Protein AF-X0Z522-F1 (afdb_monomer)

Organism: NCBI:txid412755

Structure (mmCIF, N/CA/C/O backbone):
data_AF-X0Z522-F1
#
_entry.id   AF-X0Z522-F1
#
loop_
_atom_site.group_PDB
_atom_site.id
_atom_site.type_symbol
_atom_site.label_atom_id
_atom_site.label_alt_id
_atom_site.label_comp_id
_atom_site.label_asym_id
_atom_site.label_entity_id
_atom_site.label_seq_id
_atom_site.pdbx_PDB_ins_code
_atom_site.Cartn_x
_atom_site.Cartn_y
_atom_site.Cartn_z
_atom_site.occupancy
_atom_site.B_iso_or_equiv
_atom_site.auth_seq_id
_atom_site.auth_comp_id
_atom_site.auth_asym_id
_atom_site.auth_atom_id
_atom_site.pdbx_PDB_model_num
ATOM 1 N N . GLU A 1 1 ? 13.205 10.326 -5.161 1.00 53.12 1 GLU A N 1
ATOM 2 C CA . GLU A 1 1 ? 13.617 10.092 -6.562 1.00 53.12 1 GLU A CA 1
ATOM 3 C C . GLU A 1 1 ? 13.454 8.613 -6.887 1.00 53.12 1 GLU A C 1
ATOM 5 O O . GLU A 1 1 ? 13.769 7.799 -6.017 1.00 53.12 1 GLU A O 1
ATOM 10 N N . PRO A 1 2 ? 12.927 8.244 -8.064 1.00 61.12 2 PRO A N 1
ATOM 11 C CA . PRO A 1 2 ? 12.803 6.842 -8.438 1.00 61.12 2 PRO A CA 1
ATOM 12 C C . PRO A 1 2 ? 14.175 6.231 -8.710 1.00 61.12 2 PRO A C 1
ATOM 14 O O . PRO A 1 2 ? 14.969 6.769 -9.477 1.00 61.12 2 PRO A O 1
ATOM 17 N N . LYS A 1 3 ? 14.460 5.106 -8.054 1.00 68.19 3 LYS A N 1
ATOM 18 C CA . LYS A 1 3 ? 15.725 4.379 -8.202 1.00 68.19 3 LYS A CA 1
ATOM 19 C C . LYS A 1 3 ? 15.548 3.244 -9.199 1.00 68.19 3 LYS A C 1
ATOM 21 O O . LYS A 1 3 ? 14.567 2.509 -9.116 1.00 68.19 3 LYS A O 1
ATOM 26 N N . ILE A 1 4 ? 16.499 3.086 -10.117 1.00 73.62 4 ILE A N 1
ATOM 27 C CA . ILE A 1 4 ? 16.583 1.884 -10.952 1.00 73.62 4 ILE A CA 1
ATOM 28 C C . ILE A 1 4 ? 17.048 0.747 -10.040 1.00 73.62 4 ILE A C 1
ATOM 30 O O . ILE A 1 4 ? 18.109 0.841 -9.428 1.00 73.62 4 ILE A O 1
ATOM 34 N N . LEU A 1 5 ? 16.225 -0.289 -9.912 1.00 79.50 5 LEU A N 1
ATOM 35 C CA . LEU A 1 5 ? 16.494 -1.448 -9.064 1.00 79.50 5 LEU A CA 1
ATOM 36 C C . LEU A 1 5 ? 17.386 -2.456 -9.788 1.00 79.50 5 LEU A C 1
ATOM 38 O O . LEU A 1 5 ? 18.328 -2.980 -9.201 1.00 79.50 5 LEU A O 1
ATOM 42 N N . ARG A 1 6 ? 17.085 -2.727 -11.061 1.00 79.62 6 ARG A N 1
ATOM 43 C CA . ARG A 1 6 ? 17.814 -3.680 -11.908 1.00 79.62 6 ARG A CA 1
ATOM 44 C C . ARG A 1 6 ? 17.445 -3.503 -13.379 1.00 79.62 6 ARG A C 1
ATOM 46 O O . ARG A 1 6 ? 16.532 -2.748 -13.697 1.00 79.62 6 ARG A O 1
ATOM 53 N N . TYR A 1 7 ? 18.142 -4.219 -14.253 1.00 79.19 7 TYR A N 1
ATOM 54 C CA . TYR A 1 7 ? 17.772 -4.376 -15.657 1.00 79.19 7 TYR A CA 1
ATOM 55 C C . TYR A 1 7 ? 17.340 -5.822 -15.877 1.00 79.19 7 TYR A C 1
ATOM 57 O O . TYR A 1 7 ? 18.101 -6.730 -15.546 1.00 79.19 7 TYR A O 1
ATOM 65 N N . ASP A 1 8 ? 16.142 -6.021 -16.411 1.00 80.31 8 ASP A N 1
ATOM 66 C CA . ASP A 1 8 ? 15.636 -7.334 -16.811 1.00 80.31 8 ASP A CA 1
ATOM 67 C C . ASP A 1 8 ? 15.780 -7.487 -18.331 1.00 80.31 8 ASP A C 1
ATOM 69 O O . ASP A 1 8 ? 15.624 -6.522 -19.082 1.00 80.31 8 ASP A O 1
ATOM 73 N N . GLU A 1 9 ? 16.129 -8.687 -18.789 1.00 82.00 9 GLU A N 1
ATOM 74 C CA . GLU A 1 9 ? 16.202 -9.003 -20.215 1.00 82.00 9 GLU A CA 1
ATOM 75 C C . GLU A 1 9 ? 14.874 -9.617 -20.656 1.00 82.00 9 GLU A C 1
ATOM 77 O O . GLU A 1 9 ? 14.507 -10.709 -20.226 1.00 82.00 9 GLU A O 1
ATOM 82 N N . ILE A 1 10 ? 14.137 -8.889 -21.492 1.00 77.56 10 ILE A N 1
ATOM 83 C CA . ILE A 1 10 ? 12.859 -9.324 -22.057 1.00 77.56 10 ILE A CA 1
ATOM 84 C C . ILE A 1 10 ? 13.008 -9.232 -23.572 1.00 77.56 10 ILE A C 1
ATOM 86 O O . ILE A 1 10 ? 13.354 -8.173 -24.094 1.00 77.56 10 ILE A O 1
ATOM 90 N N . ASP A 1 11 ? 12.795 -10.345 -24.276 1.00 75.94 11 ASP A N 1
ATOM 91 C CA . ASP A 1 11 ? 12.905 -10.407 -25.743 1.00 75.94 11 ASP A CA 1
ATOM 92 C C . ASP A 1 11 ? 14.300 -9.995 -26.282 1.00 75.94 11 ASP A C 1
ATOM 94 O O . ASP A 1 11 ? 14.442 -9.351 -27.320 1.00 75.94 11 ASP A O 1
ATOM 98 N N . GLY A 1 12 ? 15.367 -10.302 -25.530 1.00 79.31 12 GLY A N 1
ATOM 99 C CA . GLY A 1 12 ? 16.745 -9.913 -25.871 1.00 79.31 12 GLY A CA 1
ATOM 100 C C . GLY A 1 12 ? 17.055 -8.419 -25.687 1.00 79.31 12 GLY A C 1
ATOM 101 O O . GLY A 1 12 ? 18.152 -7.969 -26.024 1.00 79.31 12 GLY A O 1
ATOM 102 N N . LYS A 1 13 ? 16.120 -7.632 -25.135 1.00 75.12 13 LYS A N 1
ATOM 103 C CA . LYS A 1 13 ? 16.320 -6.220 -24.781 1.00 75.12 13 LYS A CA 1
ATOM 104 C C . LYS A 1 13 ? 16.427 -6.030 -23.272 1.00 75.12 13 LYS A C 1
ATOM 106 O O . LYS A 1 13 ? 15.636 -6.567 -22.503 1.00 75.12 13 LYS A O 1
ATOM 111 N N . LYS A 1 14 ? 17.378 -5.189 -22.851 1.00 77.75 14 LYS A N 1
ATOM 112 C CA . LYS A 1 14 ? 17.558 -4.789 -21.447 1.00 77.75 14 LYS A CA 1
ATOM 113 C C . LYS A 1 14 ? 16.582 -3.673 -21.087 1.00 77.75 14 LYS A C 1
ATOM 115 O O . LYS A 1 14 ? 16.736 -2.547 -21.558 1.00 77.75 14 LYS A O 1
ATOM 120 N N . ILE A 1 15 ? 15.612 -3.976 -20.232 1.00 79.00 15 ILE A N 1
ATOM 121 C CA . ILE A 1 15 ? 14.598 -3.037 -19.750 1.00 79.00 15 ILE A CA 1
ATOM 122 C C . ILE A 1 15 ? 14.910 -2.640 -18.296 1.00 79.00 15 ILE A C 1
ATOM 124 O O . ILE A 1 15 ? 15.077 -3.518 -17.448 1.00 79.00 15 ILE A O 1
ATOM 128 N N . PRO A 1 16 ? 15.011 -1.335 -17.976 1.00 76.25 16 PRO A N 1
ATOM 129 C CA . PRO A 1 16 ? 15.210 -0.871 -16.605 1.00 76.25 16 PRO A CA 1
ATOM 130 C C . PRO A 1 16 ? 13.948 -1.064 -15.753 1.00 76.25 16 PRO A C 1
ATOM 132 O O . PRO A 1 16 ? 12.858 -0.626 -16.117 1.00 76.25 16 PRO A O 1
ATOM 135 N N . VAL A 1 17 ? 14.116 -1.663 -14.576 1.00 76.62 17 VAL A N 1
ATOM 136 C CA . VAL A 1 17 ? 13.081 -1.801 -13.547 1.00 76.62 17 VAL A CA 1
ATOM 137 C C . VAL A 1 17 ? 13.229 -0.668 -12.544 1.00 76.62 17 VAL A C 1
ATOM 139 O O . VAL A 1 17 ? 14.256 -0.547 -11.874 1.00 76.62 17 VAL A O 1
ATOM 142 N N . TYR A 1 18 ? 12.192 0.153 -12.417 1.00 79.06 18 TYR A N 1
ATOM 143 C CA . TYR A 1 18 ? 12.173 1.289 -11.501 1.00 79.06 18 TYR A CA 1
ATOM 144 C C . TYR A 1 18 ? 11.451 0.951 -10.197 1.00 79.06 18 TYR A C 1
ATOM 146 O O . TYR A 1 18 ? 10.430 0.267 -10.189 1.00 79.06 18 TYR A O 1
ATOM 154 N N . SER A 1 19 ? 11.950 1.497 -9.090 1.00 78.00 19 SER A N 1
ATOM 155 C CA . SER A 1 19 ? 11.222 1.556 -7.826 1.00 78.00 19 SER A CA 1
ATOM 156 C C . SER A 1 19 ? 10.126 2.614 -7.926 1.00 78.00 19 SER A C 1
ATOM 158 O O . SER A 1 19 ? 10.425 3.802 -8.081 1.00 78.00 19 SER A O 1
ATOM 160 N N . ALA A 1 20 ? 8.868 2.197 -7.800 1.00 76.94 20 ALA A N 1
ATOM 161 C CA . ALA A 1 20 ? 7.744 3.107 -7.604 1.00 76.94 20 ALA A CA 1
ATOM 162 C C . ALA A 1 20 ? 7.649 3.525 -6.129 1.00 76.94 20 ALA A C 1
ATOM 164 O O . ALA A 1 20 ? 8.026 2.759 -5.237 1.00 76.94 20 ALA A O 1
ATOM 165 N N . LYS A 1 21 ? 7.147 4.738 -5.869 1.00 79.75 21 LYS A N 1
ATOM 166 C CA . LYS A 1 21 ? 6.726 5.123 -4.517 1.00 79.75 21 LYS A CA 1
ATOM 167 C C . LYS A 1 21 ? 5.308 4.595 -4.329 1.00 79.75 21 LYS A C 1
ATOM 169 O O . LYS A 1 21 ? 4.435 4.904 -5.140 1.00 79.75 21 LYS A O 1
ATOM 174 N N . VAL A 1 22 ? 5.104 3.799 -3.287 1.00 81.00 22 VAL A N 1
ATOM 175 C CA . VAL A 1 22 ? 3.793 3.266 -2.918 1.00 81.00 22 VAL A CA 1
ATOM 176 C C . VAL A 1 22 ? 3.433 3.820 -1.551 1.00 81.00 22 VAL A C 1
ATOM 178 O O . VAL A 1 22 ? 4.216 3.698 -0.612 1.00 81.00 22 VAL A O 1
ATOM 181 N N . GLU A 1 23 ? 2.266 4.438 -1.454 1.00 81.38 23 GLU A N 1
ATOM 182 C CA . GLU A 1 23 ? 1.665 4.868 -0.195 1.00 81.38 23 GLU A CA 1
ATOM 183 C C . GLU A 1 23 ? 0.396 4.044 -0.001 1.00 81.38 23 GLU A C 1
ATOM 185 O O . GLU A 1 23 ? -0.462 4.007 -0.879 1.00 81.38 23 GLU A O 1
ATOM 190 N N . THR A 1 24 ? 0.323 3.307 1.107 1.00 82.25 24 THR A N 1
ATOM 191 C CA . THR A 1 24 ? -0.859 2.514 1.461 1.00 82.25 24 THR A CA 1
ATOM 192 C C . THR A 1 24 ? -1.551 3.214 2.609 1.00 82.25 24 THR A C 1
ATOM 194 O O . THR A 1 24 ? -0.939 3.415 3.6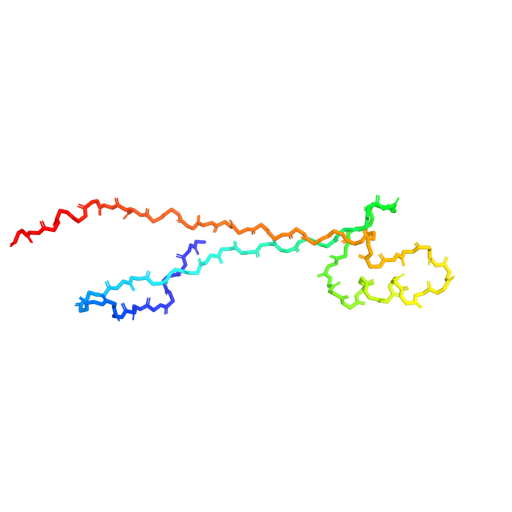55 1.00 82.25 24 THR A O 1
ATOM 197 N N . THR A 1 25 ? -2.806 3.581 2.407 1.00 83.38 25 THR A N 1
ATOM 198 C CA . THR A 1 25 ? -3.668 4.146 3.439 1.00 83.38 25 THR A CA 1
ATOM 199 C C . THR A 1 25 ? -4.772 3.150 3.733 1.00 83.38 25 THR A C 1
ATOM 201 O O . THR A 1 25 ? -5.415 2.613 2.829 1.00 83.38 25 THR A O 1
ATOM 204 N N . VAL A 1 26 ? -4.963 2.860 5.014 1.00 85.31 26 VAL A N 1
ATOM 205 C CA . VAL A 1 26 ? -6.048 2.007 5.490 1.00 85.31 26 VAL A CA 1
ATOM 206 C C . VAL A 1 26 ? -6.970 2.897 6.302 1.00 85.31 26 VAL A C 1
ATOM 208 O O . VAL A 1 26 ? -6.515 3.536 7.241 1.00 85.31 26 VAL A O 1
ATOM 211 N N . THR A 1 27 ? -8.247 2.972 5.950 1.00 85.62 27 THR A N 1
ATOM 212 C CA . THR A 1 27 ? -9.195 3.889 6.593 1.00 85.62 27 THR A CA 1
ATOM 213 C C . THR A 1 27 ? -10.505 3.179 6.901 1.00 85.62 27 THR A C 1
ATOM 215 O O . THR A 1 27 ? -11.045 2.458 6.062 1.00 85.62 27 THR A O 1
ATOM 218 N N . ASN A 1 28 ? -11.039 3.409 8.096 1.00 84.38 28 ASN A N 1
ATOM 219 C CA . ASN A 1 28 ? -12.380 3.006 8.490 1.00 84.38 28 ASN A CA 1
ATOM 220 C C . 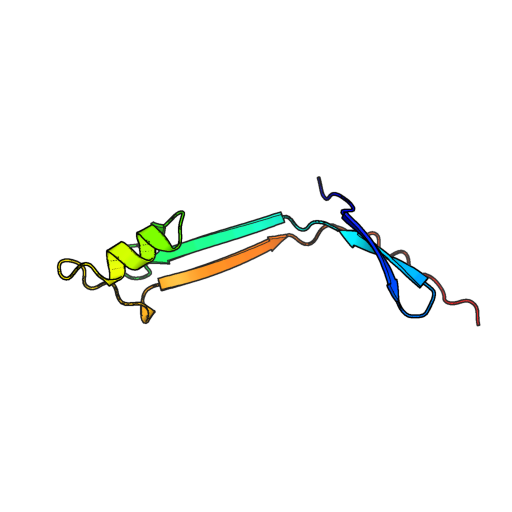ASN A 1 28 ? -13.408 3.988 7.923 1.00 84.38 28 ASN A C 1
ATOM 222 O O . ASN A 1 28 ? -13.376 5.178 8.239 1.00 84.38 28 ASN A O 1
ATOM 226 N N . ILE A 1 29 ? -14.348 3.512 7.112 1.00 82.81 29 ILE A N 1
ATOM 227 C CA . ILE A 1 29 ? -15.358 4.380 6.490 1.00 82.81 29 ILE A CA 1
ATOM 228 C C . ILE A 1 29 ? -16.447 4.847 7.465 1.00 82.81 29 ILE A C 1
ATOM 230 O O . ILE A 1 29 ? -17.077 5.872 7.211 1.00 82.81 29 ILE A O 1
ATOM 234 N N . LYS A 1 30 ? -16.684 4.116 8.564 1.00 81.94 30 LYS A N 1
ATOM 23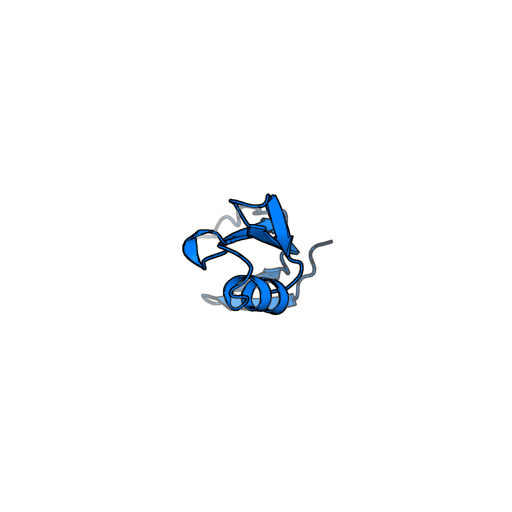5 C CA . LYS A 1 30 ? -17.696 4.465 9.573 1.00 81.94 30 LYS A CA 1
ATOM 236 C C . LYS A 1 3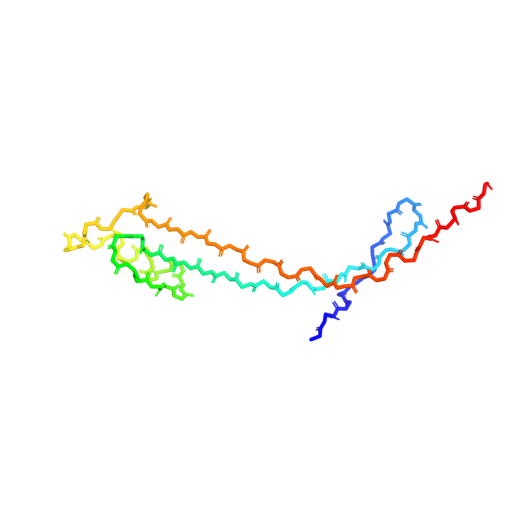0 ? -17.174 5.504 10.553 1.00 81.94 30 LYS A C 1
ATOM 238 O O . LYS A 1 30 ? -17.858 6.484 10.834 1.00 81.94 30 LYS A O 1
ATOM 243 N N . THR A 1 31 ? -15.977 5.273 11.088 1.00 80.00 31 THR A N 1
ATOM 244 C CA . THR A 1 31 ? -15.388 6.129 12.129 1.00 80.00 31 THR A CA 1
ATOM 245 C C . THR A 1 31 ? -14.502 7.230 11.549 1.00 80.00 31 THR A C 1
ATOM 247 O O . THR A 1 31 ? -14.240 8.221 12.225 1.00 80.00 31 THR A O 1
ATOM 250 N N . GLY A 1 32 ? -14.057 7.086 10.296 1.00 80.00 32 GLY A N 1
ATOM 251 C CA . GLY A 1 32 ? -13.086 7.982 9.667 1.00 80.00 32 GLY A CA 1
ATOM 252 C C . GLY A 1 32 ? -11.653 7.775 10.163 1.00 80.00 32 GLY A C 1
ATOM 253 O O . GLY A 1 32 ? -10.791 8.602 9.877 1.00 80.00 32 GLY A O 1
ATOM 254 N N . GLN A 1 33 ? -11.388 6.709 10.922 1.00 81.12 33 GLN A N 1
ATOM 255 C CA . GLN A 1 33 ? -10.074 6.436 11.493 1.00 81.12 33 GLN A CA 1
ATOM 256 C C . GLN A 1 33 ? -9.108 5.905 10.432 1.00 81.12 33 GLN A C 1
ATOM 258 O O . GLN A 1 33 ? -9.392 4.909 9.770 1.00 81.12 33 GLN A O 1
ATOM 263 N N . GLU A 1 34 ? -7.955 6.551 10.282 1.00 85.62 34 GLU A N 1
ATOM 264 C CA . GLU A 1 34 ? -6.849 6.040 9.471 1.00 85.62 34 GLU A CA 1
ATOM 265 C C . GLU A 1 34 ? -5.942 5.142 10.320 1.00 85.62 34 GLU A C 1
ATOM 267 O O . GLU A 1 34 ? -5.517 5.521 11.410 1.00 85.62 34 GLU A O 1
ATOM 272 N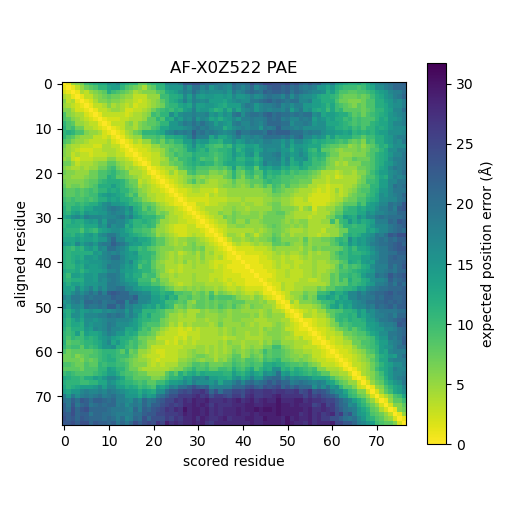 N . TYR A 1 35 ? -5.633 3.953 9.810 1.00 82.81 35 TYR A N 1
ATOM 273 C CA . TYR A 1 35 ? -4.718 2.997 10.417 1.00 82.81 35 TYR A CA 1
ATOM 274 C C . TYR A 1 35 ? -3.396 2.999 9.659 1.00 82.81 35 TYR A C 1
ATOM 276 O O . TYR A 1 35 ? -3.358 2.974 8.425 1.00 82.81 35 TYR A O 1
ATOM 284 N N . SER A 1 36 ? -2.299 2.981 10.413 1.00 79.00 36 SER A N 1
ATOM 285 C CA . SER A 1 36 ? -0.948 2.987 9.842 1.00 79.00 36 SER A CA 1
ATOM 286 C C . SER A 1 36 ? -0.460 1.580 9.487 1.00 79.00 36 SER A C 1
ATOM 288 O O . SER A 1 36 ? 0.500 1.426 8.733 1.00 79.00 36 SER A O 1
ATOM 290 N N . SER A 1 37 ? -1.111 0.547 10.029 1.00 78.62 37 SER A N 1
ATOM 291 C CA . SER A 1 37 ? -0.757 -0.856 9.827 1.00 78.62 37 SER A CA 1
ATOM 292 C C . SER A 1 37 ? -1.997 -1.740 9.720 1.00 78.62 37 SER A C 1
ATOM 294 O O . SER A 1 37 ? -3.071 -1.430 10.238 1.00 78.62 37 SER A O 1
ATOM 296 N N . HIS A 1 38 ? -1.821 -2.889 9.070 1.00 76.44 38 HIS A N 1
ATOM 297 C CA . HIS A 1 38 ? -2.838 -3.931 9.008 1.00 76.44 38 HIS A CA 1
ATOM 298 C C . HIS A 1 38 ? -3.189 -4.473 10.403 1.00 76.44 38 HIS A C 1
ATOM 300 O O . HIS A 1 38 ? -4.346 -4.788 10.649 1.00 76.44 38 HIS A O 1
ATOM 306 N N . GLU A 1 39 ? -2.221 -4.530 11.323 1.00 83.12 39 GLU A N 1
ATOM 307 C CA . GLU A 1 39 ? -2.432 -5.049 12.683 1.00 83.12 39 GLU A CA 1
ATOM 308 C C . GLU A 1 39 ? -3.386 -4.175 13.507 1.00 83.12 39 GLU A C 1
ATOM 310 O O . GLU A 1 39 ? -4.277 -4.705 14.161 1.00 83.12 39 GLU A O 1
ATOM 315 N N . GLU A 1 40 ? -3.249 -2.845 13.442 1.00 81.12 40 GLU A N 1
ATOM 316 C CA . GLU A 1 40 ? -4.157 -1.924 14.146 1.00 81.12 40 GLU A CA 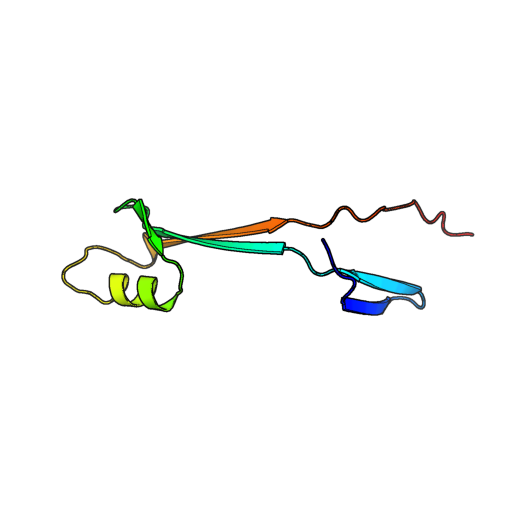1
ATOM 317 C C . GLU A 1 40 ? -5.581 -2.018 13.600 1.00 81.12 40 GLU A C 1
ATOM 319 O O . GLU A 1 40 ? -6.548 -2.028 14.354 1.00 81.12 40 GLU A O 1
ATOM 324 N N . CYS A 1 41 ? -5.700 -2.130 12.277 1.00 81.31 41 CYS A N 1
ATOM 325 C CA . CYS A 1 41 ? -6.979 -2.314 11.614 1.00 81.31 41 CYS A CA 1
ATOM 326 C C . CYS A 1 41 ? -7.651 -3.627 12.039 1.00 81.31 41 CYS A C 1
ATOM 328 O O . CYS A 1 41 ? -8.855 -3.652 12.267 1.00 81.31 41 CYS A O 1
ATOM 330 N N . GLN A 1 42 ? -6.878 -4.708 12.142 1.00 84.00 42 GLN A N 1
ATOM 331 C CA . GLN A 1 42 ? -7.386 -6.015 12.543 1.00 84.00 42 GLN A CA 1
ATOM 332 C C . GLN A 1 42 ? -7.808 -6.013 14.017 1.00 84.00 42 GLN A C 1
ATOM 334 O O . GLN A 1 42 ? -8.899 -6.465 14.336 1.00 84.00 42 GLN A O 1
ATOM 339 N N . ALA A 1 43 ? -7.004 -5.409 14.897 1.00 85.50 43 ALA A N 1
ATOM 340 C CA . ALA A 1 43 ? -7.351 -5.245 16.307 1.00 85.50 43 ALA A CA 1
ATOM 341 C C . ALA A 1 43 ? -8.652 -4.447 16.510 1.00 85.50 43 ALA A C 1
ATOM 343 O O . ALA A 1 43 ? -9.399 -4.741 17.439 1.00 85.50 43 ALA A O 1
ATOM 344 N N . ASP A 1 44 ? -8.940 -3.471 15.643 1.00 82.31 44 ASP A N 1
ATOM 345 C CA . ASP A 1 44 ? -10.192 -2.707 15.678 1.00 82.31 44 ASP A CA 1
ATOM 346 C C . ASP A 1 44 ? -11.399 -3.493 15.139 1.00 82.31 44 ASP A C 1
ATOM 348 O O . ASP A 1 44 ? -12.517 -3.257 15.583 1.00 82.31 44 ASP A O 1
ATOM 352 N N . ILE A 1 45 ? -11.193 -4.440 14.218 1.00 82.75 45 ILE A N 1
ATOM 353 C CA . ILE A 1 45 ? -12.244 -5.361 13.747 1.00 82.75 45 ILE A CA 1
ATOM 354 C C . ILE A 1 45 ? -12.550 -6.433 14.801 1.00 82.75 45 ILE A C 1
ATOM 356 O O . ILE A 1 45 ? -13.702 -6.795 15.019 1.00 82.75 45 ILE A O 1
ATOM 360 N N . ASP A 1 46 ? -11.509 -6.965 15.442 1.00 84.44 46 ASP A N 1
ATOM 361 C CA . ASP A 1 46 ? -11.626 -8.023 16.446 1.00 84.44 46 ASP A CA 1
ATOM 362 C C . ASP A 1 46 ? -12.103 -7.496 17.813 1.00 84.44 46 ASP A C 1
ATOM 364 O O . ASP A 1 46 ? -12.408 -8.287 18.711 1.00 84.44 46 ASP A O 1
ATOM 368 N N . ASN A 1 47 ? -12.181 -6.174 17.994 1.00 83.25 47 ASN A N 1
ATOM 369 C CA . ASN A 1 47 ? -12.672 -5.573 19.223 1.00 83.25 47 ASN A CA 1
ATOM 370 C C . ASN A 1 47 ? -14.217 -5.601 19.263 1.00 83.25 47 ASN A C 1
ATOM 372 O O . ASN A 1 47 ? 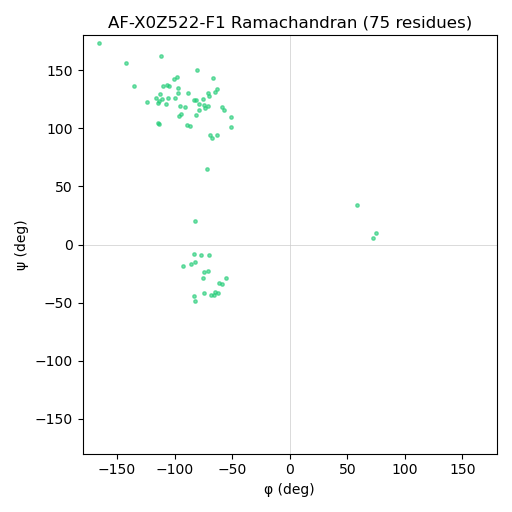-14.871 -4.929 18.473 1.00 83.25 47 ASN A O 1
ATOM 376 N N . PRO A 1 48 ? -14.842 -6.325 20.210 1.00 79.88 48 PRO A N 1
ATOM 377 C CA . PRO A 1 48 ? -16.300 -6.388 2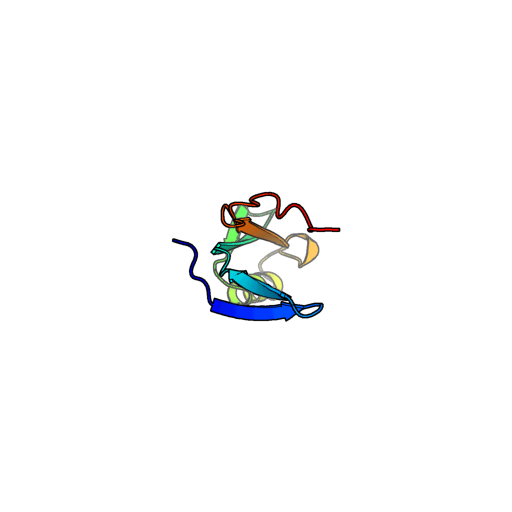0.321 1.00 79.88 48 PRO A CA 1
ATOM 378 C C . PRO A 1 48 ? -16.941 -5.077 20.807 1.00 79.88 48 PRO A C 1
ATOM 380 O O . PRO A 1 48 ? -18.167 -4.971 20.815 1.00 79.88 48 PRO A O 1
ATOM 383 N N . GLU A 1 49 ? -16.147 -4.099 21.257 1.00 81.81 49 GLU A N 1
ATOM 384 C CA . GLU A 1 49 ? -16.629 -2.762 21.624 1.00 81.81 49 GLU A CA 1
ATOM 385 C C . GLU A 1 49 ? -16.801 -1.837 20.407 1.00 81.81 49 GLU A C 1
ATOM 387 O O . GLU A 1 49 ? -17.468 -0.804 20.511 1.00 81.81 49 GLU A O 1
ATOM 392 N N . THR A 1 50 ? -16.233 -2.197 19.253 1.00 74.00 50 THR A N 1
ATOM 393 C CA . THR A 1 50 ? -16.324 -1.445 17.998 1.00 74.00 50 THR A CA 1
ATOM 394 C C . THR A 1 50 ? -17.198 -2.201 16.996 1.00 74.00 50 THR A C 1
ATOM 396 O O . THR A 1 50 ? -17.091 -3.406 16.812 1.00 74.00 50 THR A O 1
ATOM 399 N N . ASP A 1 51 ? -18.083 -1.488 16.297 1.00 80.38 51 ASP A N 1
ATOM 400 C CA . ASP A 1 51 ? -18.917 -2.054 15.216 1.00 80.38 51 ASP A CA 1
ATOM 401 C C . ASP A 1 51 ? -18.143 -2.123 13.878 1.00 80.38 51 ASP A C 1
ATOM 403 O O . ASP A 1 51 ? -18.725 -2.126 12.789 1.00 80.38 51 ASP A O 1
ATOM 407 N N . THR A 1 52 ? -16.809 -2.082 13.947 1.00 79.06 52 THR A N 1
ATOM 408 C CA . THR A 1 52 ? -15.926 -2.093 12.782 1.00 79.06 52 THR A CA 1
ATOM 409 C C . THR A 1 52 ? -15.895 -3.501 12.205 1.00 79.06 52 THR A C 1
ATOM 411 O O . THR A 1 52 ? -15.480 -4.447 12.863 1.00 79.06 52 THR A O 1
ATOM 414 N N . THR A 1 53 ? -16.297 -3.651 10.946 1.00 80.25 53 THR A N 1
ATOM 415 C CA . THR A 1 53 ? -16.184 -4.924 10.223 1.00 80.25 53 THR A CA 1
ATOM 416 C C . THR A 1 53 ? -15.163 -4.821 9.096 1.00 80.25 53 THR A C 1
ATOM 418 O O . THR A 1 53 ? -14.844 -3.725 8.641 1.00 80.25 53 THR A O 1
ATOM 421 N N . GLU A 1 54 ? -14.672 -5.950 8.573 1.00 79.62 54 GLU A N 1
ATOM 422 C CA . GLU A 1 54 ? -13.772 -5.938 7.405 1.00 79.62 54 GLU A CA 1
ATOM 423 C C . GLU A 1 54 ? -14.364 -5.208 6.188 1.00 79.62 54 GLU A C 1
ATOM 425 O O . GLU A 1 54 ? -13.618 -4.633 5.399 1.00 79.62 54 GLU A O 1
ATOM 430 N N . ALA A 1 55 ? -15.693 -5.191 6.042 1.00 81.81 55 ALA A N 1
ATOM 431 C CA . ALA A 1 55 ? -16.374 -4.467 4.969 1.00 81.81 55 ALA A CA 1
ATOM 432 C C . ALA A 1 55 ? -16.315 -2.938 5.141 1.00 81.81 55 ALA A C 1
ATOM 434 O O . ALA A 1 55 ? -16.424 -2.207 4.157 1.00 81.81 55 ALA A O 1
ATOM 435 N N . ASP A 1 56 ? -16.120 -2.462 6.373 1.00 83.00 56 ASP A N 1
ATOM 436 C CA . ASP A 1 56 ? -15.971 -1.042 6.695 1.00 83.00 56 ASP A CA 1
ATOM 437 C C . ASP A 1 56 ? -14.530 -0.544 6.483 1.00 83.00 56 ASP A C 1
ATOM 439 O O . ASP A 1 56 ? -14.253 0.656 6.550 1.00 83.00 56 ASP A O 1
ATOM 443 N N . ILE A 1 57 ? -13.596 -1.454 6.206 1.00 84.00 57 ILE A N 1
ATOM 444 C CA . ILE A 1 57 ? -12.195 -1.121 5.988 1.00 84.00 57 ILE A CA 1
ATOM 445 C C . ILE A 1 57 ? -11.939 -0.869 4.512 1.00 84.00 57 ILE A C 1
ATOM 447 O O . ILE A 1 57 ? -12.016 -1.756 3.660 1.00 84.00 57 ILE A O 1
ATOM 451 N N . ARG A 1 58 ? -11.516 0.355 4.217 1.00 83.50 58 ARG A N 1
ATOM 452 C CA . ARG A 1 58 ? -11.048 0.751 2.900 1.00 83.50 58 ARG A CA 1
ATOM 453 C C . ARG A 1 58 ? -9.522 0.737 2.875 1.00 83.50 58 ARG A C 1
ATOM 455 O O . ARG A 1 58 ? -8.874 1.340 3.723 1.00 83.50 58 ARG A O 1
ATOM 462 N N . ARG A 1 59 ? -8.944 0.022 1.908 1.00 86.25 59 ARG A N 1
ATOM 463 C CA . ARG A 1 59 ? -7.493 -0.042 1.682 1.00 86.25 59 ARG A CA 1
ATOM 464 C C . ARG A 1 59 ? -7.185 0.618 0.347 1.00 86.25 59 ARG A C 1
ATOM 466 O O . ARG A 1 59 ? -7.435 0.028 -0.703 1.00 86.25 59 ARG A O 1
ATOM 473 N N . ASP A 1 60 ? -6.664 1.833 0.388 1.00 82.81 60 ASP A N 1
ATOM 474 C CA . ASP A 1 60 ? -6.244 2.564 -0.800 1.00 82.81 60 ASP A CA 1
ATOM 475 C C . ASP A 1 60 ? -4.736 2.380 -1.002 1.00 82.81 60 ASP A C 1
ATOM 477 O O . ASP A 1 60 ? -3.928 2.557 -0.090 1.00 82.81 60 ASP A O 1
ATOM 481 N N . VAL A 1 61 ? -4.348 2.012 -2.224 1.00 81.50 61 VAL A N 1
ATOM 482 C CA . VAL A 1 61 ? -2.942 1.881 -2.617 1.00 81.50 61 VAL A CA 1
ATOM 483 C C . VAL A 1 61 ? -2.645 2.943 -3.661 1.00 81.50 61 VAL A C 1
ATOM 485 O O . VAL A 1 61 ? -3.035 2.828 -4.823 1.00 81.50 61 VAL A O 1
ATOM 488 N N . HIS A 1 62 ? -1.942 3.991 -3.247 1.00 79.94 62 HIS A N 1
ATOM 489 C CA . HIS A 1 62 ? -1.477 5.040 -4.137 1.00 79.94 62 HIS A CA 1
ATOM 490 C C . HIS A 1 62 ? -0.100 4.675 -4.683 1.00 79.94 62 HIS A C 1
ATOM 492 O O . HIS A 1 62 ? 0.923 4.798 -4.008 1.00 79.94 62 HIS A O 1
ATOM 498 N N . VAL A 1 63 ? -0.070 4.219 -5.934 1.00 78.75 63 VAL A N 1
ATOM 499 C CA . VAL A 1 63 ? 1.177 3.938 -6.649 1.00 78.75 63 VAL A CA 1
ATOM 500 C C . VAL A 1 63 ? 1.528 5.144 -7.504 1.00 78.75 63 VAL A C 1
ATOM 502 O O . VAL A 1 63 ? 0.878 5.425 -8.508 1.00 78.75 63 VAL A O 1
ATOM 505 N N . THR A 1 64 ? 2.589 5.852 -7.132 1.00 78.88 64 THR A N 1
ATOM 506 C CA . THR A 1 64 ? 3.149 6.898 -7.987 1.00 78.88 64 THR A CA 1
ATOM 507 C C . THR A 1 64 ? 4.140 6.251 -8.942 1.00 78.88 64 THR A C 1
ATOM 509 O O . THR A 1 64 ? 5.269 5.912 -8.563 1.00 78.88 64 THR A O 1
ATOM 512 N N . ALA A 1 65 ? 3.701 6.061 -10.187 1.00 72.81 65 ALA A N 1
ATOM 513 C CA . ALA A 1 65 ? 4.571 5.610 -11.258 1.00 72.81 65 ALA A CA 1
ATOM 514 C C . ALA A 1 65 ? 5.634 6.687 -11.536 1.00 72.81 65 ALA A C 1
ATOM 516 O O . ALA A 1 65 ? 5.303 7.869 -11.665 1.00 72.81 65 ALA A O 1
ATOM 517 N N . PRO A 1 66 ? 6.919 6.315 -11.616 1.00 70.50 66 PRO A N 1
ATOM 518 C CA . PRO A 1 66 ? 7.941 7.263 -12.007 1.00 70.50 66 PRO A CA 1
ATOM 519 C C . PRO A 1 66 ? 7.748 7.692 -13.457 1.00 70.50 66 PRO A C 1
ATOM 521 O O . PRO A 1 66 ? 7.398 6.874 -14.308 1.00 70.50 66 PRO A O 1
ATOM 524 N N . ASN A 1 67 ? 8.025 8.967 -13.740 1.00 65.12 67 ASN A N 1
ATOM 525 C CA . ASN A 1 67 ? 8.114 9.466 -15.107 1.00 65.12 67 ASN A CA 1
ATOM 526 C C . ASN A 1 67 ? 9.271 8.758 -15.810 1.00 65.12 67 ASN A C 1
ATOM 528 O O . ASN A 1 67 ? 10.431 9.156 -15.702 1.00 65.12 67 ASN A O 1
ATOM 532 N N . VAL A 1 68 ? 8.947 7.677 -16.507 1.00 65.56 68 VAL A N 1
ATOM 533 C CA . VAL A 1 68 ? 9.857 7.027 -17.434 1.00 65.56 68 VAL A CA 1
ATOM 534 C C . VAL A 1 68 ? 9.792 7.808 -18.734 1.00 65.56 68 VAL A C 1
ATOM 536 O O . VAL A 1 68 ? 8.718 8.025 -19.294 1.00 65.56 68 VAL A O 1
ATOM 539 N N . PHE A 1 69 ? 10.944 8.278 -19.208 1.00 54.09 69 PHE A N 1
ATOM 540 C CA . PHE A 1 69 ? 11.037 8.816 -20.555 1.00 54.09 69 PHE A CA 1
ATOM 541 C C . PHE A 1 69 ? 10.828 7.629 -21.498 1.00 54.09 69 PHE A C 1
ATOM 543 O O . PHE A 1 69 ? 11.764 6.898 -21.816 1.00 54.09 69 PHE A O 1
ATOM 550 N N . ALA A 1 70 ? 9.579 7.393 -21.898 1.00 54.47 70 ALA A N 1
ATOM 551 C CA . ALA A 1 70 ? 9.238 6.492 -22.984 1.00 54.47 70 ALA A CA 1
ATOM 552 C C . ALA A 1 70 ? 9.663 7.170 -24.294 1.00 54.47 70 ALA A C 1
ATOM 554 O O . ALA A 1 70 ? 8.841 7.584 -25.10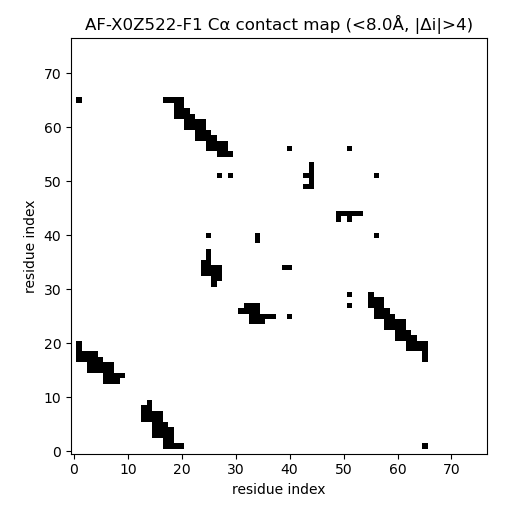6 1.00 54.47 70 ALA A O 1
ATOM 555 N N . GLY A 1 71 ? 10.973 7.368 -24.464 1.00 47.34 71 GLY A N 1
ATOM 556 C CA . GLY A 1 71 ? 11.534 7.686 -25.762 1.00 47.34 71 GLY A CA 1
ATOM 557 C C . GLY A 1 71 ? 11.131 6.547 -26.680 1.00 47.34 71 GLY A C 1
ATOM 558 O O . GLY A 1 71 ? 11.488 5.399 -26.416 1.00 47.34 71 GLY A O 1
ATOM 559 N N . ALA A 1 72 ? 10.325 6.860 -27.693 1.00 45.31 72 ALA A N 1
ATOM 560 C CA . ALA A 1 72 ? 9.962 5.935 -28.746 1.00 45.31 72 ALA A CA 1
ATOM 561 C C . ALA A 1 72 ? 11.255 5.332 -29.299 1.00 45.31 72 ALA A C 1
ATOM 563 O O . ALA A 1 72 ? 11.980 5.972 -30.058 1.00 45.31 72 ALA A O 1
ATOM 564 N N . HIS A 1 73 ? 11.573 4.109 -28.881 1.00 46.38 73 HIS A N 1
ATOM 565 C CA . HIS A 1 73 ? 12.532 3.305 -29.602 1.00 46.38 73 HIS A CA 1
ATOM 566 C C . HIS A 1 73 ? 11.807 2.961 -30.894 1.00 46.38 73 HIS A C 1
ATOM 568 O O . HIS A 1 73 ? 11.008 2.026 -30.928 1.00 46.38 73 HIS A O 1
ATOM 574 N N . THR A 1 74 ? 12.030 3.750 -31.945 1.00 46.88 74 THR A N 1
ATOM 575 C CA . THR A 1 74 ? 11.790 3.279 -33.302 1.00 46.88 74 THR A CA 1
ATOM 576 C C . THR A 1 74 ? 12.530 1.953 -33.398 1.00 46.88 74 THR A C 1
ATOM 578 O O . THR A 1 74 ? 13.746 1.880 -33.220 1.00 46.88 74 THR A O 1
ATOM 581 N N . LEU A 1 75 ? 11.775 0.862 -33.473 1.00 46.00 75 LEU A N 1
ATOM 582 C CA . LEU A 1 75 ? 12.326 -0.441 -33.802 1.00 46.00 75 LEU A CA 1
ATOM 583 C C . LEU A 1 75 ? 12.963 -0.262 -35.187 1.00 46.00 75 LEU A C 1
ATOM 585 O O . LEU A 1 75 ? 12.242 0.163 -36.090 1.00 46.00 75 LEU A O 1
ATOM 589 N N . PRO A 1 76 ? 14.283 -0.454 -35.367 1.00 49.03 76 PRO A N 1
ATOM 590 C CA . PRO A 1 76 ? 14.795 -0.622 -36.717 1.00 49.03 76 PRO A CA 1
ATOM 591 C C . PRO A 1 76 ? 14.165 -1.902 -37.286 1.00 49.03 76 PRO A C 1
ATOM 593 O O . PRO A 1 76 ? 14.066 -2.894 -36.558 1.00 49.03 76 PRO A O 1
ATOM 596 N N . GLU A 1 77 ? 13.670 -1.803 -38.524 1.00 41.81 77 GLU A N 1
ATOM 597 C CA . GLU A 1 77 ? 13.072 -2.897 -39.312 1.00 41.81 77 GLU A CA 1
ATOM 598 C C . GLU A 1 77 ? 13.939 -4.162 -39.353 1.00 41.81 77 GLU A C 1
ATOM 600 O O . GLU A 1 77 ? 15.186 -4.034 -39.416 1.00 41.81 77 GLU A O 1
#

Mean predicted aligned error: 11.01 Å

Nearest PDB structures (foldseek):
  7cfa-assembly1_A  TM=5.917E-01  e=7.438E+00  Campylobacter coli

Radius of gyration: 20.32 Å; Cα contacts (8 Å, |Δi|>4): 97; chains: 1; bounding box: 37×20×61 Å

Solvent-accessible surface area (backbone atoms only — not comparable to full-atom values): 4982 Å² total; per-residue (Å²): 132,73,44,76,76,49,69,48,76,56,96,90,39,80,42,80,39,68,46,60,54,72,50,76,47,34,33,31,72,84,81,66,48,73,36,98,44,72,65,61,48,47,54,45,40,72,31,88,91,42,95,44,44,77,89,39,52,44,77,47,74,49,69,48,75,64,90,68,86,78,67,79,76,75,74,80,131

Sequence (77 aa):
EPKILRYDEIDGKKIPVYSAKVETTVTNIKTGQEYSSHEECQADIDNPETDTTEADIRRDVHVTAPNVFAGAHTLPE

Foldseek 3Di:
DKDFPAWDQDPNDTDTDIDWDKDKWKAQQPVRDIDPDPVVLVVQCPDPVHPGHPVRIDIDIDTHDDPDPPPPPPDDD

pLDDT: mean 75.43, std 11.46, range [41.81, 86.25]

Secondary structure (DSSP, 8-state):
-PPEEEEEEETTEEEEEEPPEEEEEEEETTT--EESSHHHHHHHHS-TTS---GGGEEEEEEEE-------------